Protein AF-A0A9W6LY76-F1 (afdb_monomer)

pLDDT: mean 90.98, std 11.38, range [50.81, 98.25]

Secondary structure (DSSP, 8-state):
-HHHHHHHHHHHHHHHHHHHHHHHTTSTTTHHHHHHHHHHHHHHHHHHHHHTSPP--

Nearest PDB structures (foldseek):
  7a0g-assembly1_FFF  TM=8.282E-01  e=3.512E+00  Serratia marcescens
  7sau-assembly1_D  TM=7.041E-01  e=8.160E+00  Schleiferia thermophila str. Yellowstone

Structure (mmCIF, N/CA/C/O backbone):
data_AF-A0A9W6LY76-F1
#
_entry.id   AF-A0A9W6LY76-F1
#
loop_
_atom_site.group_PDB
_atom_si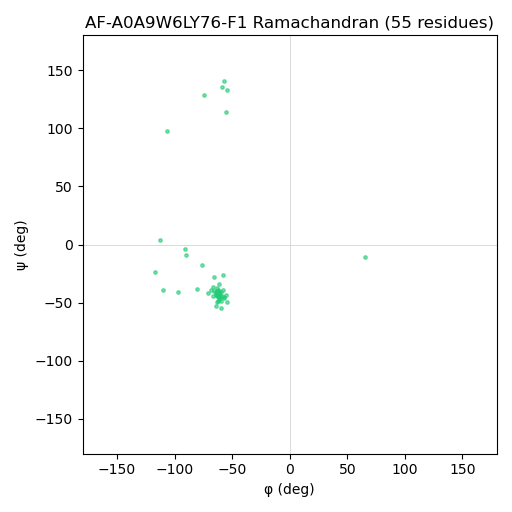te.id
_atom_site.type_symbol
_atom_site.label_atom_id
_atom_site.label_alt_id
_atom_site.label_comp_id
_atom_site.label_asym_id
_atom_site.label_entity_id
_atom_site.label_seq_id
_atom_site.pdbx_PDB_ins_code
_atom_site.Cartn_x
_atom_site.Cartn_y
_atom_site.Cartn_z
_atom_site.occupancy
_atom_site.B_iso_or_equiv
_atom_site.auth_seq_id
_atom_site.auth_comp_id
_atom_site.auth_asym_id
_atom_site.auth_atom_id
_atom_site.pdbx_PDB_model_num
ATOM 1 N N . MET A 1 1 ? -8.221 2.170 22.010 1.00 56.41 1 MET A N 1
ATOM 2 C CA . MET A 1 1 ? -6.878 2.009 21.397 1.00 56.41 1 MET A CA 1
ATOM 3 C C . MET A 1 1 ? -6.937 1.455 19.972 1.00 56.41 1 MET A C 1
ATOM 5 O O . MET A 1 1 ? -6.233 1.987 19.126 1.00 56.41 1 MET A O 1
ATOM 9 N N . SER A 1 2 ? -7.783 0.464 19.667 1.00 71.12 2 SER A N 1
ATOM 10 C CA . SER A 1 2 ? -7.818 -0.212 18.353 1.00 71.12 2 SER A CA 1
ATOM 11 C C . SER A 1 2 ? -8.143 0.691 17.149 1.00 71.12 2 SER A C 1
ATOM 13 O O . SER A 1 2 ? -7.576 0.501 16.079 1.00 71.12 2 SER A O 1
ATOM 15 N N . THR A 1 3 ? -8.987 1.715 17.310 1.00 77.94 3 THR A N 1
ATOM 16 C CA . THR A 1 3 ? -9.387 2.601 16.198 1.00 77.94 3 THR A CA 1
ATOM 17 C C . THR A 1 3 ? -8.268 3.524 15.730 1.00 77.94 3 THR A C 1
ATOM 19 O O . THR A 1 3 ? -8.059 3.682 14.533 1.00 77.94 3 THR A O 1
ATOM 22 N N . VAL A 1 4 ? -7.505 4.095 16.669 1.00 84.88 4 VAL A N 1
ATOM 23 C CA . VAL A 1 4 ? -6.351 4.952 16.349 1.00 84.88 4 VAL A CA 1
ATOM 24 C C . VAL A 1 4 ? -5.309 4.152 15.570 1.00 84.88 4 VAL A C 1
ATOM 26 O O . VAL A 1 4 ? -4.788 4.631 14.569 1.00 84.88 4 VAL A O 1
ATOM 29 N N . ILE A 1 5 ? -5.074 2.901 15.974 1.00 87.19 5 ILE A N 1
ATOM 30 C CA . 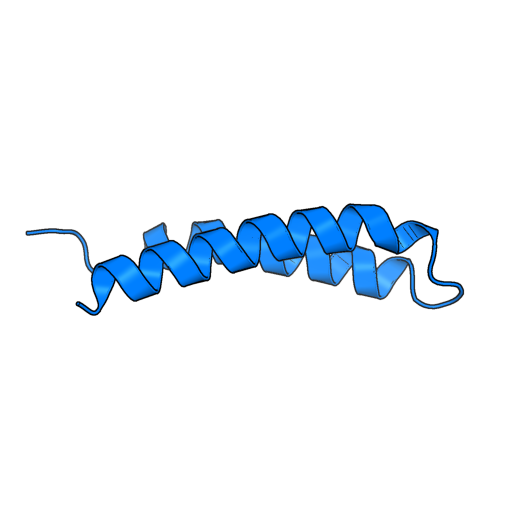ILE A 1 5 ? -4.193 1.977 15.252 1.00 87.19 5 ILE A CA 1
ATOM 31 C C . ILE A 1 5 ? -4.730 1.726 13.836 1.00 87.19 5 ILE A C 1
ATOM 33 O O . ILE A 1 5 ? -3.970 1.826 12.879 1.00 87.19 5 ILE A O 1
ATOM 37 N N . GLY A 1 6 ? -6.036 1.481 13.684 1.00 89.19 6 GLY A N 1
ATOM 38 C CA . GLY A 1 6 ? -6.672 1.311 12.374 1.00 89.19 6 GLY A CA 1
ATOM 39 C C . GLY A 1 6 ? -6.475 2.515 11.448 1.00 89.19 6 GLY A C 1
ATOM 40 O O . GLY A 1 6 ? -6.069 2.346 10.301 1.00 89.19 6 GLY A O 1
ATOM 41 N N . VAL A 1 7 ? -6.677 3.734 11.956 1.00 89.00 7 VAL A N 1
ATOM 42 C CA . VAL A 1 7 ? -6.465 4.975 11.191 1.00 89.00 7 VAL A CA 1
ATOM 43 C C . VAL A 1 7 ? -4.998 5.140 10.791 1.00 89.00 7 VAL A C 1
ATOM 45 O O . VAL A 1 7 ? -4.718 5.439 9.631 1.00 89.00 7 VAL A O 1
ATOM 48 N N . ILE A 1 8 ? -4.058 4.896 11.709 1.00 94.12 8 ILE A N 1
ATOM 49 C CA . ILE A 1 8 ? -2.617 4.978 11.425 1.00 94.12 8 ILE A CA 1
ATOM 50 C C . ILE A 1 8 ? -2.217 3.975 10.338 1.00 94.12 8 ILE A C 1
ATOM 52 O O . ILE A 1 8 ? -1.481 4.334 9.422 1.00 94.12 8 ILE A O 1
ATOM 56 N N . VAL A 1 9 ? -2.725 2.741 10.395 1.00 93.81 9 VAL A N 1
ATOM 57 C CA . VAL A 1 9 ? -2.448 1.713 9.379 1.00 93.81 9 VAL A CA 1
ATOM 58 C C . VAL A 1 9 ? -3.000 2.121 8.012 1.00 93.81 9 VAL A C 1
ATOM 60 O O . VAL A 1 9 ? -2.298 1.992 7.010 1.00 93.81 9 VAL A O 1
ATOM 63 N N . CYS A 1 10 ? -4.219 2.663 7.953 1.00 94.69 10 CYS A N 1
ATOM 64 C CA . CYS A 1 10 ? -4.802 3.140 6.696 1.00 94.69 10 CYS A CA 1
ATOM 65 C C . CYS A 1 10 ? -3.995 4.310 6.119 1.00 94.69 10 CYS A C 1
ATOM 67 O O . CYS A 1 10 ? -3.704 4.336 4.925 1.00 94.69 10 CYS A O 1
ATOM 69 N N . PHE A 1 11 ? -3.562 5.241 6.969 1.00 95.38 11 PHE A N 1
ATOM 70 C CA . PHE A 1 11 ? -2.730 6.365 6.549 1.00 95.38 11 PHE A CA 1
ATOM 71 C C . PHE A 1 11 ? -1.344 5.911 6.064 1.00 95.38 11 PHE A C 1
ATOM 73 O O . PHE A 1 11 ? -0.854 6.394 5.044 1.00 95.38 11 PHE A O 1
ATOM 80 N N . ALA A 1 12 ? -0.740 4.928 6.735 1.00 97.31 12 ALA A N 1
ATOM 81 C CA . ALA A 1 12 ? 0.513 4.319 6.302 1.00 97.31 12 ALA A CA 1
ATOM 82 C C . ALA A 1 12 ? 0.370 3.605 4.947 1.00 97.31 12 ALA A C 1
ATOM 84 O O . ALA A 1 12 ? 1.238 3.759 4.091 1.00 97.31 12 ALA A O 1
ATOM 85 N N . LEU A 1 13 ? -0.733 2.881 4.714 1.00 96.81 13 LEU A N 1
ATOM 86 C CA . LEU A 1 13 ? -1.036 2.273 3.412 1.00 96.81 13 LEU A CA 1
ATOM 87 C C . LEU A 1 13 ? -1.192 3.320 2.308 1.00 96.81 13 LEU A C 1
ATOM 89 O O . LEU A 1 13 ? -0.699 3.116 1.200 1.00 96.81 13 LEU A O 1
ATOM 93 N N . PHE A 1 14 ? -1.831 4.449 2.612 1.00 97.88 14 PHE A N 1
ATOM 94 C CA . PHE A 1 14 ? -1.987 5.543 1.660 1.00 97.88 14 PHE A CA 1
ATOM 95 C C . PHE A 1 14 ? -0.631 6.144 1.266 1.00 97.88 14 PHE A C 1
ATOM 97 O O . PHE A 1 14 ? -0.294 6.188 0.082 1.00 97.88 14 PH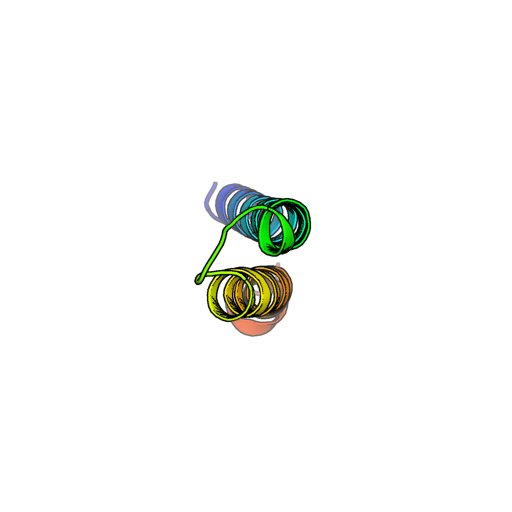E A O 1
ATOM 104 N N . LEU A 1 15 ? 0.184 6.538 2.252 1.00 98.25 15 LEU A N 1
ATOM 105 C CA . LEU A 1 15 ? 1.523 7.084 2.006 1.00 98.25 15 LEU A CA 1
ATOM 106 C C . LEU A 1 15 ? 2.448 6.065 1.330 1.00 98.25 15 LEU A C 1
ATOM 108 O O . LEU A 1 15 ? 3.192 6.424 0.420 1.00 98.25 15 LEU A O 1
ATOM 112 N N . GLY A 1 16 ? 2.371 4.795 1.730 1.00 98.00 16 GLY A N 1
ATOM 1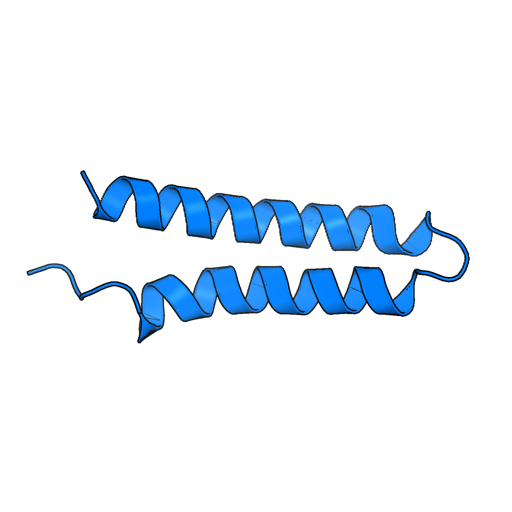13 C CA . GLY A 1 16 ? 3.098 3.701 1.093 1.00 98.00 16 GLY A CA 1
ATOM 114 C C . GLY A 1 16 ? 2.706 3.527 -0.374 1.00 98.00 16 GLY A C 1
ATOM 115 O O . GLY A 1 16 ? 3.579 3.371 -1.223 1.00 98.00 16 GLY A O 1
ATOM 116 N N . GLY A 1 17 ? 1.415 3.635 -0.698 1.00 97.62 17 GLY A N 1
ATOM 117 C CA . GLY A 1 17 ? 0.920 3.613 -2.074 1.00 97.62 17 GLY A CA 1
ATOM 118 C C . GLY A 1 17 ? 1.445 4.775 -2.922 1.00 97.62 17 GLY A C 1
ATOM 119 O O . GLY A 1 17 ? 1.914 4.558 -4.040 1.00 97.62 17 GLY A O 1
ATOM 120 N N . LEU A 1 18 ? 1.450 5.995 -2.375 1.00 97.94 18 LEU A N 1
ATOM 121 C CA . LEU A 1 18 ? 2.035 7.163 -3.047 1.00 97.94 18 LEU A CA 1
ATOM 122 C C . LEU A 1 18 ? 3.546 7.010 -3.269 1.00 97.94 18 LEU A C 1
ATOM 124 O O . LEU A 1 18 ? 4.049 7.347 -4.342 1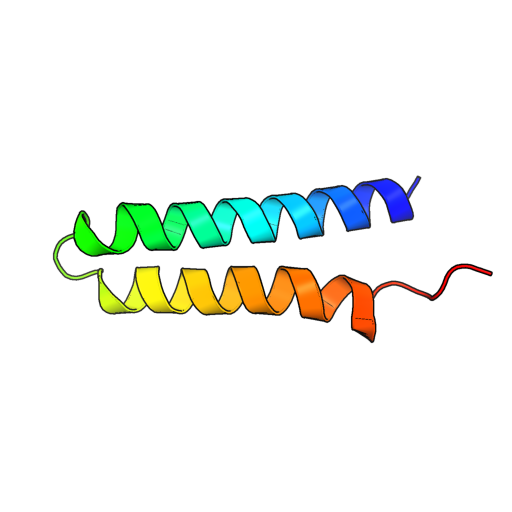.00 97.94 18 LEU A O 1
ATOM 128 N N . LEU A 1 19 ? 4.264 6.463 -2.285 1.00 98.00 19 LEU A N 1
ATOM 129 C CA . LEU A 1 19 ? 5.687 6.157 -2.410 1.00 98.00 19 LEU A CA 1
ATOM 130 C C . LEU A 1 19 ? 5.940 5.130 -3.523 1.00 98.00 19 LEU A C 1
ATOM 132 O O . LEU A 1 19 ? 6.815 5.354 -4.358 1.00 98.00 19 LEU A O 1
ATOM 136 N N . LEU A 1 20 ? 5.158 4.044 -3.563 1.00 97.81 20 LEU A N 1
ATOM 137 C CA . LEU A 1 20 ? 5.225 3.006 -4.599 1.00 97.81 20 LEU A CA 1
ATOM 138 C C . LEU A 1 20 ? 5.055 3.605 -5.998 1.00 97.81 20 LEU A C 1
ATOM 140 O O . LEU A 1 20 ? 5.838 3.290 -6.890 1.00 97.81 20 LEU A O 1
ATOM 144 N N . PHE A 1 21 ? 4.106 4.526 -6.187 1.00 97.56 21 PHE A N 1
ATOM 145 C CA . PHE A 1 21 ? 3.964 5.240 -7.459 1.00 97.56 21 PHE A CA 1
ATOM 146 C C . PHE A 1 21 ? 5.193 6.079 -7.815 1.00 97.56 21 PHE A C 1
ATOM 148 O O . PHE A 1 21 ? 5.620 6.066 -8.970 1.00 97.56 21 PHE A O 1
ATOM 155 N N . GLY A 1 22 ? 5.782 6.767 -6.835 1.00 96.81 22 GLY A N 1
ATOM 156 C CA . GLY A 1 22 ? 6.987 7.571 -7.038 1.00 96.81 22 GLY A CA 1
ATOM 157 C C . GLY A 1 22 ? 8.195 6.744 -7.486 1.00 96.81 22 GLY A C 1
ATOM 158 O O . GLY A 1 22 ? 8.915 7.155 -8.394 1.00 96.81 22 GLY A O 1
ATOM 159 N N . ILE A 1 23 ? 8.395 5.559 -6.899 1.00 97.50 23 ILE A N 1
ATOM 160 C CA . ILE A 1 23 ? 9.542 4.683 -7.208 1.00 97.50 23 ILE A CA 1
ATOM 161 C C . ILE A 1 23 ? 9.274 3.689 -8.350 1.00 97.50 23 ILE A C 1
ATOM 163 O O . ILE A 1 23 ? 10.196 3.014 -8.807 1.00 97.50 23 ILE A O 1
ATOM 167 N N . ALA A 1 24 ? 8.032 3.564 -8.829 1.00 96.94 24 ALA A N 1
ATOM 168 C CA . ALA A 1 24 ? 7.672 2.569 -9.842 1.00 96.94 24 ALA A CA 1
ATOM 169 C C . ALA A 1 24 ? 8.504 2.716 -11.124 1.00 96.94 24 ALA A C 1
ATOM 171 O O . ALA A 1 24 ? 8.943 1.727 -11.704 1.00 96.94 24 ALA A O 1
ATOM 172 N N . THR A 1 25 ? 8.773 3.947 -11.557 1.00 94.75 25 THR A N 1
ATOM 173 C CA . THR A 1 25 ? 9.545 4.209 -12.784 1.00 94.75 25 THR A CA 1
ATOM 174 C C . THR A 1 25 ? 11.049 3.992 -12.612 1.00 94.75 25 THR A C 1
ATOM 176 O O . THR A 1 25 ? 11.752 3.803 -13.604 1.00 94.75 25 THR A O 1
ATOM 179 N N . THR A 1 26 ? 11.546 3.963 -11.372 1.00 96.88 26 THR A N 1
ATOM 180 C CA . THR A 1 26 ? 12.976 3.828 -11.064 1.00 96.88 26 THR A CA 1
ATOM 181 C C . THR A 1 26 ? 13.422 2.379 -10.886 1.00 96.88 26 THR A C 1
ATOM 183 O O . THR A 1 26 ? 14.608 2.142 -10.676 1.00 96.88 26 THR A O 1
ATOM 186 N N . LEU A 1 27 ? 12.500 1.410 -10.943 1.00 95.31 27 LEU A N 1
ATOM 187 C CA . LEU A 1 27 ? 12.772 -0.017 -10.752 1.00 95.31 27 LEU A CA 1
ATOM 188 C C . LEU A 1 27 ? 12.697 -0.780 -12.092 1.00 95.31 27 LEU A C 1
ATOM 190 O O . LEU A 1 27 ? 11.602 -1.151 -12.533 1.00 95.31 27 LEU A O 1
ATOM 194 N N . PRO A 1 28 ? 13.839 -1.050 -12.759 1.00 94.69 28 PRO A N 1
ATOM 195 C CA . PRO A 1 28 ? 13.866 -1.805 -14.010 1.00 94.69 28 PRO A CA 1
ATOM 196 C C . PRO A 1 28 ? 13.217 -3.182 -13.843 1.00 94.69 28 PRO A C 1
ATOM 198 O O . PRO A 1 28 ? 13.411 -3.833 -12.821 1.00 94.69 28 PRO A O 1
ATOM 201 N N . ALA A 1 29 ? 12.455 -3.624 -14.847 1.00 95.44 29 ALA A N 1
ATOM 202 C CA . ALA A 1 29 ? 11.707 -4.890 -14.875 1.00 95.44 29 ALA A CA 1
ATOM 203 C C . ALA A 1 29 ? 10.555 -5.034 -13.855 1.00 95.44 29 ALA A C 1
ATOM 205 O O . ALA A 1 29 ? 9.741 -5.943 -14.002 1.00 95.44 29 ALA A O 1
ATOM 206 N N . TRP A 1 30 ? 10.423 -4.131 -12.877 1.00 97.06 30 TRP A N 1
ATOM 207 C CA . TRP A 1 30 ? 9.375 -4.185 -11.848 1.00 97.06 30 TRP A CA 1
ATOM 208 C C . TRP A 1 30 ? 8.355 -3.043 -11.944 1.00 97.06 30 TRP A C 1
ATOM 210 O O . TRP A 1 30 ? 7.453 -2.975 -11.108 1.00 97.06 30 TRP A O 1
ATOM 220 N N . GLN A 1 31 ? 8.445 -2.176 -12.963 1.00 97.44 31 GLN A N 1
ATOM 221 C CA . GLN A 1 31 ? 7.620 -0.963 -13.047 1.00 97.44 31 GLN A CA 1
ATOM 222 C C . GLN A 1 31 ? 6.123 -1.260 -12.936 1.00 97.44 31 GLN A C 1
ATOM 224 O O . GLN A 1 31 ? 5.427 -0.650 -12.129 1.00 97.44 31 GLN A O 1
ATOM 229 N N . ALA A 1 32 ? 5.636 -2.231 -13.714 1.00 96.19 32 ALA A N 1
ATOM 230 C CA . ALA A 1 32 ? 4.224 -2.593 -13.718 1.00 96.19 32 ALA A CA 1
ATOM 231 C C . ALA A 1 32 ? 3.781 -3.139 -12.355 1.00 96.19 32 ALA A C 1
ATOM 233 O O . ALA A 1 32 ? 2.800 -2.662 -11.794 1.00 96.19 32 ALA A O 1
ATOM 234 N N . ALA A 1 33 ? 4.521 -4.097 -11.792 1.00 97.62 33 ALA A N 1
ATOM 235 C CA . ALA A 1 33 ? 4.172 -4.718 -10.516 1.00 97.62 33 ALA A CA 1
ATOM 236 C C . ALA A 1 33 ? 4.129 -3.695 -9.369 1.00 97.62 33 ALA A C 1
ATOM 238 O O . ALA A 1 33 ? 3.176 -3.679 -8.593 1.00 97.62 33 ALA A O 1
ATOM 239 N N . VAL A 1 34 ? 5.124 -2.809 -9.293 1.00 98.00 34 VAL A N 1
ATOM 240 C CA . VAL A 1 34 ? 5.219 -1.768 -8.258 1.00 98.00 34 VAL A CA 1
ATOM 241 C C . VAL A 1 34 ? 4.125 -0.714 -8.433 1.00 98.00 34 VAL A C 1
ATOM 243 O O . VAL A 1 34 ? 3.510 -0.297 -7.452 1.00 98.00 34 VAL A O 1
ATOM 246 N N . PHE A 1 35 ? 3.814 -0.337 -9.675 1.00 97.25 35 PHE A N 1
ATOM 247 C CA . PHE A 1 35 ? 2.702 0.562 -9.967 1.00 97.25 35 PHE A CA 1
ATOM 248 C C . PHE A 1 35 ? 1.360 -0.050 -9.539 1.00 97.25 35 PHE A C 1
ATOM 250 O O . PHE A 1 35 ? 0.599 0.584 -8.811 1.00 97.25 35 PHE A O 1
ATOM 257 N N . PHE A 1 36 ? 1.085 -1.307 -9.902 1.00 98.19 36 PHE A N 1
ATOM 258 C CA . PHE A 1 36 ? -0.137 -1.997 -9.474 1.00 98.19 36 PHE A CA 1
ATOM 259 C C . PHE A 1 36 ? -0.205 -2.180 -7.953 1.00 98.19 36 PHE A C 1
ATOM 261 O O . PHE A 1 36 ? -1.277 -2.003 -7.373 1.00 98.19 36 PHE A O 1
ATOM 268 N N . ALA A 1 37 ? 0.918 -2.459 -7.288 1.00 98.00 37 ALA A N 1
ATOM 269 C CA . ALA A 1 37 ? 0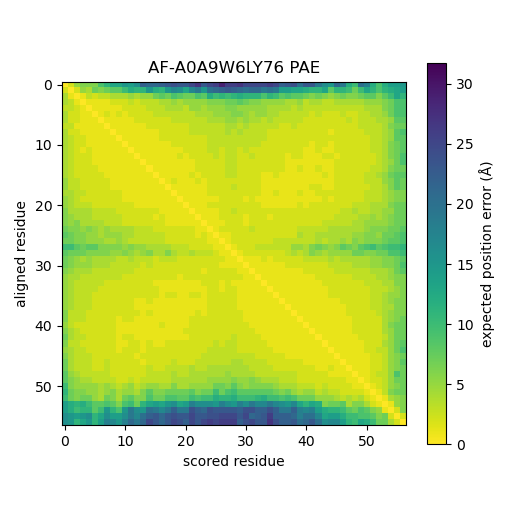.975 -2.504 -5.829 1.00 98.00 37 ALA A CA 1
ATOM 270 C C . ALA A 1 37 ? 0.583 -1.154 -5.206 1.00 98.00 37 ALA A C 1
ATOM 272 O O . ALA A 1 37 ? -0.194 -1.130 -4.253 1.00 98.00 37 ALA A O 1
ATOM 273 N N . GLY A 1 38 ? 1.031 -0.035 -5.788 1.00 97.81 38 GLY A N 1
ATOM 274 C CA . GLY A 1 38 ? 0.603 1.307 -5.389 1.00 97.81 38 GLY A CA 1
ATOM 275 C C . GLY A 1 38 ? -0.916 1.495 -5.470 1.00 97.81 38 GLY A C 1
ATOM 276 O O . GLY A 1 38 ? -1.525 1.969 -4.509 1.00 97.81 38 GLY A O 1
ATOM 277 N N . ILE A 1 39 ? -1.549 1.040 -6.562 1.00 98.06 39 ILE A N 1
ATOM 278 C CA . ILE A 1 39 ? -3.016 1.084 -6.728 1.00 98.06 39 ILE A CA 1
ATOM 279 C C . ILE A 1 39 ? -3.702 0.298 -5.613 1.00 98.06 39 ILE A C 1
ATOM 281 O O . ILE A 1 39 ? -4.623 0.811 -4.978 1.00 98.06 39 ILE A O 1
ATOM 285 N N . VAL A 1 40 ? -3.245 -0.929 -5.355 1.00 98.19 40 VAL A N 1
ATOM 286 C CA . VAL A 1 40 ? -3.822 -1.790 -4.317 1.00 98.19 40 VAL A CA 1
ATOM 287 C C . VAL A 1 40 ? -3.659 -1.161 -2.930 1.00 98.19 40 VAL A C 1
ATOM 289 O O . VAL A 1 40 ? -4.627 -1.121 -2.173 1.00 98.19 40 VAL A O 1
ATOM 292 N N . CYS A 1 41 ? -2.489 -0.607 -2.601 1.00 97.94 41 CYS A N 1
ATOM 293 C CA . CYS A 1 41 ? -2.250 0.071 -1.324 1.00 97.94 41 CYS A CA 1
ATOM 294 C C . CYS A 1 41 ? -3.182 1.275 -1.121 1.00 97.94 41 CYS A C 1
ATOM 296 O O . CYS A 1 41 ? -3.799 1.398 -0.059 1.00 97.94 41 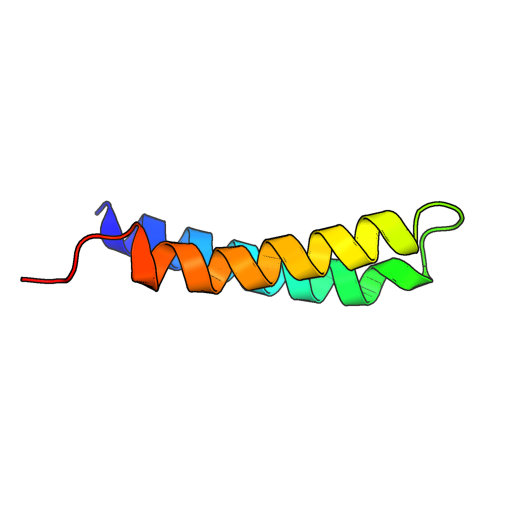CYS A O 1
ATOM 298 N N . VAL A 1 42 ? -3.344 2.126 -2.141 1.00 97.88 42 VAL A N 1
ATOM 299 C CA . VAL A 1 42 ? -4.260 3.274 -2.062 1.00 97.88 42 VAL A CA 1
ATOM 300 C C . VAL A 1 42 ? -5.715 2.809 -1.969 1.00 97.88 42 VAL A C 1
ATOM 302 O O . VAL A 1 42 ? -6.447 3.289 -1.104 1.00 97.88 42 VAL A O 1
ATOM 305 N N . ALA A 1 43 ? -6.134 1.832 -2.776 1.00 97.69 43 ALA A N 1
ATOM 306 C CA . ALA A 1 43 ? -7.487 1.281 -2.717 1.00 97.69 43 ALA A CA 1
ATOM 307 C C . ALA A 1 43 ? -7.810 0.699 -1.329 1.00 97.69 43 ALA A C 1
ATOM 309 O O . ALA A 1 43 ? -8.868 0.990 -0.771 1.00 97.69 43 ALA A O 1
ATOM 310 N N . LEU A 1 44 ? -6.884 -0.059 -0.732 1.00 96.06 44 LEU A N 1
ATOM 311 C CA . LEU A 1 44 ? -7.051 -0.634 0.604 1.00 96.06 44 LEU A CA 1
ATOM 312 C C . LEU A 1 44 ? -7.096 0.434 1.700 1.00 96.06 44 LEU A C 1
ATOM 314 O O . LEU A 1 44 ? -7.896 0.301 2.625 1.00 96.06 44 LEU A O 1
ATOM 318 N N . SER A 1 45 ? -6.317 1.515 1.577 1.00 96.06 45 SER A N 1
ATOM 319 C CA . SER A 1 45 ? -6.352 2.622 2.545 1.00 96.06 45 SER A CA 1
ATOM 320 C C . SER A 1 45 ? -7.736 3.267 2.685 1.00 96.06 45 SER A C 1
ATOM 322 O O . SER A 1 45 ? -8.059 3.784 3.751 1.00 96.06 45 SER A O 1
ATOM 324 N N . ILE A 1 46 ? -8.564 3.190 1.635 1.00 93.62 46 ILE A N 1
ATOM 325 C CA . ILE A 1 46 ? -9.941 3.698 1.609 1.00 93.62 46 ILE A CA 1
ATOM 326 C C . ILE A 1 46 ? -10.941 2.572 1.906 1.00 93.62 46 ILE A C 1
ATOM 328 O O . ILE A 1 46 ? -11.895 2.767 2.656 1.00 93.62 46 ILE A O 1
ATOM 332 N N . ALA A 1 47 ? -10.731 1.374 1.358 1.00 94.19 47 ALA A N 1
ATOM 333 C CA . ALA A 1 47 ? -11.649 0.253 1.541 1.00 94.19 47 ALA A CA 1
ATOM 334 C C . ALA A 1 47 ? -11.745 -0.198 3.008 1.00 94.19 47 ALA A C 1
ATOM 336 O O . ALA A 1 47 ? -12.852 -0.458 3.483 1.00 94.19 47 ALA A O 1
ATOM 337 N N . ILE A 1 48 ? -10.617 -0.247 3.727 1.00 90.56 48 ILE A N 1
ATOM 338 C CA . ILE A 1 48 ? -10.547 -0.669 5.134 1.00 90.56 48 ILE A CA 1
ATOM 339 C C . ILE A 1 48 ? -11.403 0.226 6.052 1.00 90.56 48 ILE A C 1
ATOM 341 O O . ILE A 1 48 ? -12.269 -0.316 6.739 1.00 90.56 48 ILE A O 1
ATOM 345 N N . PRO A 1 49 ? -11.246 1.564 6.080 1.00 88.12 49 PRO A N 1
ATOM 346 C CA . PRO A 1 49 ? -12.058 2.408 6.954 1.00 88.12 49 PRO A CA 1
ATOM 347 C C . PRO A 1 49 ? -13.543 2.418 6.572 1.00 88.12 49 PRO A C 1
ATOM 349 O O . PRO A 1 49 ? -14.385 2.606 7.443 1.00 88.12 49 PRO A O 1
ATOM 352 N N . VAL A 1 50 ? -13.876 2.205 5.293 1.00 88.69 50 VAL A N 1
ATOM 353 C CA . VAL A 1 50 ? -15.268 2.238 4.811 1.00 88.69 50 VAL A CA 1
ATOM 354 C C . VAL A 1 50 ? -16.021 0.934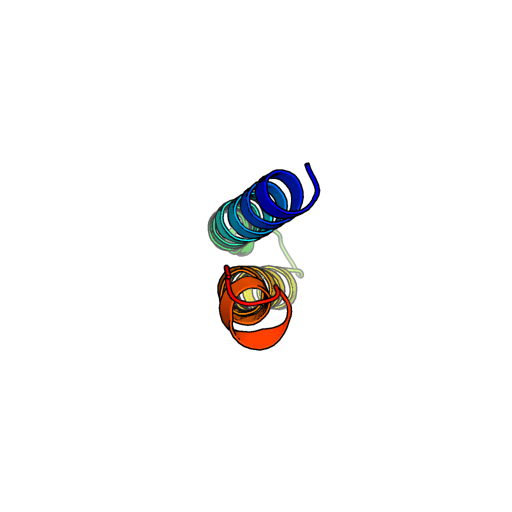 5.097 1.00 88.69 50 VAL A C 1
ATOM 356 O O . VAL A 1 50 ? -17.207 0.985 5.419 1.00 88.69 50 VAL A O 1
ATOM 359 N N . HIS A 1 51 ? -15.359 -0.222 4.977 1.00 87.69 51 HIS A N 1
ATOM 360 C CA . HIS A 1 51 ? -16.028 -1.532 5.008 1.00 87.69 51 HIS A CA 1
ATOM 361 C C . HIS A 1 51 ? -15.611 -2.430 6.176 1.00 87.69 51 HIS A C 1
ATOM 363 O O . HIS A 1 51 ? -16.359 -3.340 6.524 1.00 87.69 51 HIS A O 1
ATOM 369 N N . VAL A 1 52 ? -14.421 -2.229 6.750 1.00 82.94 52 VAL A N 1
ATOM 370 C CA . VAL A 1 52 ? -13.822 -3.158 7.727 1.00 82.94 52 VAL A CA 1
ATOM 371 C C . VAL A 1 52 ? -13.798 -2.565 9.132 1.00 82.94 52 VAL A C 1
ATOM 373 O O . VAL A 1 52 ? -14.033 -3.284 10.102 1.00 82.94 52 VAL A O 1
ATOM 376 N N . LEU A 1 53 ? -13.516 -1.267 9.270 1.00 79.06 53 LEU A N 1
ATOM 377 C CA . LEU A 1 53 ? -13.553 -0.620 10.579 1.00 79.06 53 LEU A CA 1
ATOM 378 C C . LEU A 1 53 ? -15.014 -0.418 11.022 1.00 79.06 53 LEU A C 1
ATOM 380 O O . LEU A 1 53 ? -15.802 0.143 10.258 1.00 79.06 53 LEU A O 1
ATOM 384 N N . PRO A 1 54 ? -15.392 -0.849 12.241 1.00 70.12 54 PRO A N 1
ATOM 385 C CA . PRO A 1 54 ? -16.734 -0.617 12.760 1.00 70.12 54 PRO A CA 1
ATOM 386 C C . PRO A 1 54 ? -17.027 0.887 12.812 1.00 70.12 54 PRO A C 1
ATOM 388 O O . PRO A 1 54 ? -16.175 1.679 13.224 1.00 70.12 54 PRO A O 1
ATOM 391 N N . LYS A 1 55 ? -18.234 1.271 12.367 1.00 63.44 55 LYS A N 1
ATOM 392 C CA . LYS A 1 55 ? -18.744 2.639 12.516 1.00 63.44 55 LYS A CA 1
ATOM 393 C C . LYS A 1 55 ? -18.676 3.012 13.997 1.00 63.44 55 LYS A C 1
ATOM 395 O O . LYS A 1 55 ? -19.048 2.214 14.848 1.00 63.44 55 LYS A O 1
ATOM 400 N N . PHE A 1 56 ? -18.156 4.204 14.270 1.00 57.75 56 PHE A N 1
ATOM 401 C CA . PHE A 1 56 ? -18.212 4.820 15.588 1.00 57.75 56 PHE A CA 1
ATOM 402 C C . PHE A 1 56 ? -19.682 4.897 16.028 1.00 57.75 56 PHE A C 1
ATOM 404 O O . PHE A 1 56 ? -20.447 5.613 15.384 1.00 57.75 56 PHE A O 1
ATOM 411 N N . ASP A 1 57 ? -20.043 4.158 17.076 1.00 50.81 57 ASP A N 1
ATOM 412 C CA . ASP A 1 57 ? -21.128 4.518 17.998 1.00 50.81 57 ASP A CA 1
ATOM 413 C C . ASP A 1 57 ? -20.489 5.109 19.263 1.00 50.81 57 ASP A C 1
ATOM 415 O O . ASP A 1 57 ? -19.469 4.536 19.729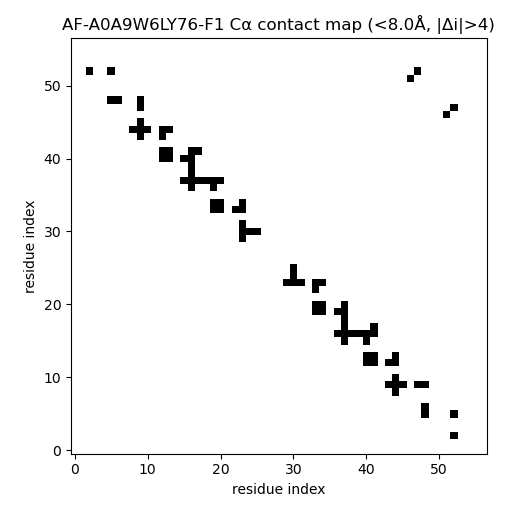 1.00 50.81 57 ASP A O 1
#

Radius of gyration: 13.45 Å; Cα contacts (8 Å, |Δi|>4): 46; chains: 1; bounding box: 35×12×36 Å

Organism: NCBI:txid110933

Solvent-accessible surface area (backbone atoms only — not comparable to full-atom values): 3092 Å² total; per-residue (Å²): 115,70,64,63,53,51,54,52,51,26,52,49,30,33,54,49,10,55,49,29,49,70,48,13,85,77,36,85,99,39,31,67,62,36,35,54,48,12,52,52,28,38,51,46,29,53,48,41,65,72,74,65,48,78,79,90,127

Mean predicted aligned error: 4.19 Å

Sequence (57 aa):
MSTVIGVIVCFALFLGGLLLFGIATTLPAWQAAVFFAGIVCVALSIAIPVHVLPKFD

Foldseek 3Di:
DVVVVLLVQLVVLLVQLVVLQVCLVVDPPCNVVSPVSSVVSNVCSVCCVVPPDDDDD